Protein AF-A0A924JQ76-F1 (afdb_monomer)

Sequence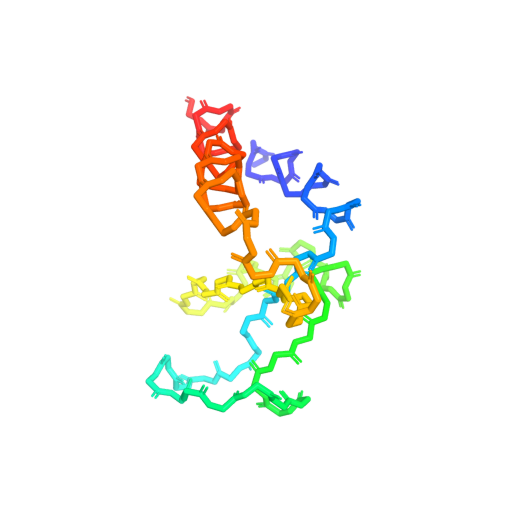 (83 aa):
MQKVEGMRLMEEDEWFLCCNTNEWQHHFREDNYKPLSSFSSEEMHALPFIKLAKKIPLQEWDSLEYFFTTSFKKILQHIASTA

Mean predicted aligned error: 6.18 Å

Solvent-accessible surface area (backbone atoms only — not comparable to full-atom values): 5158 Å² total; per-residue (Å²): 124,57,68,61,65,41,51,64,68,44,47,83,65,68,33,25,32,50,72,45,94,58,87,82,69,82,68,91,42,79,82,30,35,43,56,44,73,79,54,55,74,66,60,62,67,69,46,95,67,90,50,78,48,70,85,75,63,76,90,48,56,92,45,44,68,59,50,50,54,52,53,51,50,50,53,51,51,33,56,60,76,47,110

Foldseek 3Di:
DLLVVLLVVCLVVQKKWFPDLDPPDDDDDPNTIDRSVVDDPVRVVPHPDTDMDHDDDPVCVVCVVVVVVVVVVSVVVSVVSSD

pLDDT: mean 84.45, std 15.71, range [44.94, 97.06]

Nearest PDB structures (foldseek):
  8gzg-assembly1_D  TM=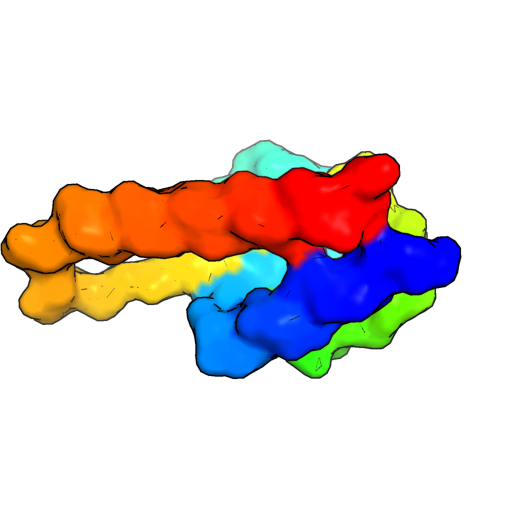2.267E-01  e=8.480E+00  Synechocystis sp. PCC 6803

Structure (mmCIF, N/CA/C/O backbone):
data_AF-A0A924JQ76-F1
#
_entry.id   AF-A0A924JQ76-F1
#
loop_
_atom_site.group_PDB
_atom_site.id
_atom_site.type_symbol
_atom_site.label_atom_id
_atom_site.label_alt_id
_atom_site.label_comp_id
_atom_site.label_asym_id
_atom_site.label_entity_id
_atom_site.label_seq_id
_atom_site.pdbx_PDB_ins_code
_atom_site.Cartn_x
_atom_site.Cartn_y
_atom_site.Cartn_z
_atom_site.occupancy
_atom_site.B_iso_or_equiv
_atom_site.auth_seq_id
_atom_site.auth_comp_id
_atom_site.auth_asym_id
_atom_site.auth_atom_id
_atom_site.pdbx_PDB_model_num
ATOM 1 N N . MET A 1 1 ? 20.049 4.168 -3.203 1.00 45.97 1 MET A N 1
ATOM 2 C CA . MET A 1 1 ? 20.223 3.427 -1.934 1.00 45.97 1 MET A CA 1
ATOM 3 C C . MET A 1 1 ? 19.249 3.867 -0.834 1.00 45.97 1 MET A C 1
ATOM 5 O O . MET A 1 1 ? 18.764 2.990 -0.148 1.00 45.97 1 MET A O 1
ATOM 9 N N . GLN A 1 2 ? 18.874 5.151 -0.697 1.00 44.94 2 GLN A N 1
ATOM 10 C CA . GLN A 1 2 ? 17.916 5.613 0.337 1.00 44.94 2 GLN A CA 1
ATOM 11 C C . GLN A 1 2 ? 16.465 5.096 0.195 1.00 44.94 2 GLN A C 1
ATOM 13 O O . GLN A 1 2 ? 15.845 4.791 1.203 1.00 44.94 2 GLN A O 1
ATOM 18 N N . LYS A 1 3 ? 15.920 4.938 -1.023 1.00 45.81 3 LYS A N 1
ATOM 19 C CA . LYS A 1 3 ? 14.505 4.542 -1.242 1.00 45.81 3 LYS A CA 1
ATOM 20 C C . LYS A 1 3 ? 14.099 3.184 -0.640 1.00 45.81 3 LYS A C 1
ATOM 22 O O . LYS A 1 3 ? 12.929 2.992 -0.333 1.00 45.81 3 LYS A O 1
ATOM 27 N N . VAL A 1 4 ? 15.048 2.262 -0.484 1.00 49.75 4 VAL A N 1
ATOM 28 C CA . VAL A 1 4 ? 14.781 0.859 -0.121 1.00 49.75 4 VAL A CA 1
ATOM 29 C C . VAL A 1 4 ? 14.451 0.708 1.370 1.00 49.75 4 VAL A C 1
ATOM 31 O O . VAL A 1 4 ? 13.584 -0.082 1.732 1.00 49.75 4 VAL A O 1
ATOM 34 N N . GLU A 1 5 ? 15.057 1.527 2.234 1.00 49.16 5 GLU A N 1
ATOM 35 C CA . GLU A 1 5 ? 14.846 1.466 3.689 1.00 49.16 5 GLU A CA 1
ATOM 36 C C . GLU A 1 5 ? 13.419 1.893 4.089 1.00 49.16 5 GLU A C 1
ATOM 38 O O . GLU A 1 5 ? 12.819 1.319 4.996 1.00 49.16 5 GLU A O 1
ATOM 43 N N . GLY A 1 6 ? 12.844 2.874 3.378 1.00 52.72 6 GLY A N 1
ATOM 44 C CA . GLY A 1 6 ? 11.492 3.377 3.638 1.00 52.72 6 GLY A CA 1
ATOM 45 C C . GLY A 1 6 ? 10.381 2.375 3.306 1.00 52.72 6 GLY A C 1
ATOM 46 O O . GLY A 1 6 ? 9.337 2.398 3.947 1.00 52.72 6 GLY A O 1
ATOM 47 N N . MET A 1 7 ? 10.601 1.473 2.344 1.00 55.94 7 MET A N 1
ATOM 48 C CA . MET A 1 7 ? 9.597 0.481 1.931 1.00 55.94 7 MET A CA 1
ATOM 49 C C . MET A 1 7 ? 9.562 -0.750 2.835 1.00 55.94 7 MET A C 1
ATOM 51 O O . MET A 1 7 ? 8.486 -1.308 3.032 1.00 55.94 7 MET A O 1
ATOM 55 N N . ARG A 1 8 ? 10.685 -1.119 3.465 1.00 53.56 8 ARG A N 1
ATOM 56 C CA . ARG A 1 8 ? 10.742 -2.269 4.385 1.00 53.56 8 ARG A CA 1
ATOM 57 C C . ARG A 1 8 ? 9.818 -2.107 5.599 1.00 53.56 8 ARG A C 1
ATOM 59 O O . ARG A 1 8 ? 9.272 -3.078 6.097 1.00 53.56 8 ARG A O 1
ATOM 66 N N . LEU A 1 9 ? 9.592 -0.870 6.044 1.00 52.75 9 LEU A N 1
ATOM 67 C CA . LEU A 1 9 ? 8.660 -0.557 7.133 1.00 52.75 9 LEU A CA 1
ATOM 68 C C . LEU A 1 9 ? 7.178 -0.623 6.711 1.00 52.75 9 LEU A C 1
ATOM 70 O O . LEU A 1 9 ? 6.310 -0.757 7.565 1.00 52.75 9 LEU A O 1
ATOM 74 N N . MET A 1 10 ? 6.872 -0.548 5.410 1.00 59.56 10 MET A N 1
ATOM 75 C CA . MET A 1 10 ? 5.503 -0.704 4.901 1.00 59.56 10 MET A CA 1
ATOM 76 C C . MET A 1 10 ? 5.103 -2.179 4.727 1.00 59.56 10 MET A C 1
ATOM 78 O O . MET A 1 10 ? 3.914 -2.484 4.660 1.00 59.56 10 MET A O 1
ATOM 82 N N . GLU A 1 11 ? 6.057 -3.110 4.651 1.00 56.94 11 GLU A N 1
ATOM 83 C CA . GLU A 1 11 ? 5.768 -4.544 4.493 1.00 56.94 11 GLU A CA 1
ATOM 84 C C . GLU A 1 11 ? 5.035 -5.139 5.706 1.00 56.94 11 GLU A C 1
ATOM 86 O O . GLU A 1 11 ? 4.210 -6.035 5.541 1.00 56.94 11 GLU A O 1
ATOM 91 N N . GLU A 1 12 ? 5.264 -4.594 6.905 1.00 59.12 12 GLU A N 1
ATOM 92 C CA . GLU A 1 12 ? 4.592 -5.007 8.148 1.00 59.12 12 GLU A CA 1
ATOM 93 C C . GLU A 1 12 ? 3.130 -4.520 8.238 1.00 59.12 12 GLU A C 1
ATOM 95 O O . GLU A 1 12 ? 2.372 -4.969 9.093 1.00 59.12 12 GLU A O 1
ATOM 100 N N . ASP A 1 13 ? 2.707 -3.623 7.341 1.00 66.75 13 ASP A N 1
ATOM 101 C CA . ASP A 1 13 ? 1.458 -2.861 7.439 1.00 66.75 13 ASP A CA 1
ATOM 102 C C . ASP A 1 13 ? 0.378 -3.271 6.411 1.00 66.75 13 ASP A C 1
ATOM 104 O O . ASP A 1 13 ? -0.508 -2.476 6.094 1.00 66.75 13 ASP A O 1
ATOM 108 N N . GLU A 1 14 ? 0.414 -4.495 5.877 1.00 84.31 14 GLU A N 1
ATOM 109 C CA . GLU A 1 14 ? -0.583 -5.030 4.919 1.00 84.31 14 GLU A CA 1
ATOM 110 C C . GLU A 1 14 ? -0.839 -4.130 3.687 1.00 84.31 14 GLU A C 1
ATOM 112 O O . GLU A 1 14 ? -1.957 -4.037 3.163 1.00 84.31 14 GLU A O 1
ATOM 117 N N . TRP A 1 15 ? 0.193 -3.432 3.207 1.00 92.19 15 TRP A N 1
ATOM 118 C CA . TRP A 1 15 ? 0.103 -2.654 1.973 1.00 92.19 15 TRP A CA 1
ATOM 119 C C . TRP A 1 15 ? 0.148 -3.555 0.740 1.00 92.19 15 TRP A C 1
ATOM 121 O O . TRP A 1 15 ? 0.787 -4.606 0.719 1.00 92.19 15 TRP A O 1
ATOM 131 N N . PHE A 1 16 ? -0.504 -3.101 -0.323 1.00 94.75 16 PHE A N 1
ATOM 132 C CA . PHE A 1 16 ? -0.516 -3.731 -1.634 1.00 94.75 16 PHE A CA 1
ATOM 133 C C . PHE A 1 16 ? 0.050 -2.773 -2.672 1.00 94.75 16 PHE A C 1
ATOM 135 O O . PHE A 1 16 ? -0.190 -1.565 -2.617 1.00 94.75 16 PHE A O 1
ATOM 142 N N . LEU A 1 17 ? 0.756 -3.333 -3.647 1.00 94.56 17 LEU A N 1
ATOM 143 C CA . LEU A 1 17 ? 1.329 -2.613 -4.772 1.00 94.56 17 LEU A CA 1
ATOM 144 C C . LEU A 1 17 ? 0.636 -3.035 -6.066 1.00 94.56 17 LEU A C 1
ATOM 146 O O . LEU A 1 17 ? 0.361 -4.218 -6.294 1.00 94.56 17 LEU A O 1
ATOM 150 N N . CYS A 1 18 ? 0.334 -2.041 -6.898 1.00 96.31 18 CYS A N 1
ATOM 151 C CA . CYS A 1 18 ? -0.204 -2.253 -8.230 1.00 96.31 18 CYS A CA 1
ATOM 152 C C . CYS A 1 18 ? 0.826 -2.975 -9.106 1.00 96.31 18 CYS A C 1
ATOM 154 O O . CYS A 1 18 ? 1.930 -2.470 -9.295 1.00 96.31 18 CYS A O 1
ATOM 156 N N . CYS A 1 19 ? 0.461 -4.137 -9.645 1.00 94.81 19 CYS A N 1
ATOM 157 C CA . CYS A 1 19 ? 1.297 -4.918 -10.565 1.00 94.81 19 CYS A CA 1
ATOM 158 C C . CYS A 1 19 ? 0.897 -4.747 -12.039 1.00 94.81 19 CYS A C 1
ATOM 160 O O . CYS A 1 19 ? 1.555 -5.302 -12.918 1.00 94.81 19 CYS A O 1
ATOM 162 N N . ASN A 1 20 ? -0.184 -4.013 -12.317 1.00 95.38 20 ASN A N 1
ATOM 163 C CA . ASN A 1 20 ? -0.666 -3.783 -13.674 1.00 95.38 20 ASN A CA 1
ATOM 164 C C . ASN A 1 20 ? 0.137 -2.683 -14.377 1.00 95.38 20 ASN A C 1
ATOM 166 O O . ASN A 1 20 ? 0.625 -1.752 -13.741 1.00 95.38 20 ASN A O 1
ATOM 170 N N . THR A 1 21 ? 0.224 -2.759 -15.703 1.00 93.25 21 THR A N 1
ATOM 171 C CA . THR A 1 21 ? 0.884 -1.746 -16.537 1.00 93.25 21 THR A CA 1
ATOM 172 C C . THR A 1 21 ? -0.011 -0.550 -16.865 1.00 93.25 21 THR A C 1
ATOM 174 O O . THR A 1 21 ? 0.484 0.437 -17.393 1.00 93.25 21 THR A O 1
ATOM 177 N N . ASN A 1 22 ? -1.318 -0.638 -16.599 1.00 94.94 22 ASN A N 1
ATOM 178 C CA . ASN A 1 22 ? -2.284 0.445 -16.767 1.00 94.94 22 ASN A CA 1
ATOM 179 C C . ASN A 1 22 ? -2.739 0.955 -15.389 1.00 94.94 22 ASN A C 1
ATOM 181 O O . ASN A 1 22 ? -3.500 0.288 -14.684 1.00 94.94 22 ASN A O 1
ATOM 185 N N . GLU A 1 23 ? -2.312 2.164 -15.024 1.00 94.19 23 GLU A N 1
ATOM 186 C CA . GLU A 1 23 ? -2.564 2.792 -13.724 1.00 94.19 23 GLU A CA 1
ATOM 187 C C . GLU A 1 23 ? -4.048 3.083 -13.446 1.00 94.19 23 GLU A C 1
ATOM 189 O O . GLU A 1 23 ? -4.441 3.262 -12.287 1.00 94.19 23 GLU A O 1
ATOM 194 N N . TRP A 1 24 ? -4.891 3.081 -14.480 1.00 95.62 24 TRP A N 1
ATOM 195 C CA . TRP A 1 24 ? -6.313 3.421 -14.394 1.00 95.62 24 TRP A CA 1
ATOM 196 C C . TRP A 1 24 ? -7.219 2.221 -14.102 1.00 95.62 24 TRP A C 1
ATOM 198 O O . TRP A 1 24 ? -8.425 2.386 -13.939 1.00 95.62 24 TRP A O 1
ATOM 208 N N . GLN A 1 25 ? -6.673 1.010 -13.966 1.00 95.56 25 GLN A N 1
ATOM 209 C CA . GLN A 1 25 ? -7.462 -0.134 -13.506 1.00 95.56 25 GLN A CA 1
ATOM 210 C C . GLN A 1 25 ? -7.826 0.020 -12.020 1.00 95.56 25 GLN A C 1
ATOM 212 O O . GLN A 1 25 ? -6.961 0.181 -11.149 1.00 95.56 25 GLN A O 1
ATOM 217 N N . HIS A 1 26 ? -9.127 -0.022 -11.718 1.00 92.44 26 HIS A N 1
ATOM 218 C CA . HIS A 1 26 ? -9.665 0.239 -10.375 1.00 92.44 26 HIS A CA 1
ATOM 219 C C . HIS A 1 26 ? -9.976 -1.027 -9.561 1.00 92.44 26 HIS A C 1
ATOM 221 O O . HIS A 1 26 ? -10.217 -0.933 -8.359 1.00 92.44 26 HIS A O 1
ATOM 227 N N . HIS A 1 27 ? -10.001 -2.210 -10.180 1.00 95.62 27 HIS A N 1
ATOM 228 C CA . HIS A 1 27 ? -10.392 -3.437 -9.483 1.00 95.62 27 HIS A CA 1
ATOM 229 C C . HIS A 1 27 ? -9.294 -3.939 -8.539 1.00 95.62 27 HIS A C 1
ATOM 231 O O . HIS A 1 27 ? -8.116 -3.935 -8.877 1.00 95.62 27 HIS A O 1
ATOM 237 N N . PHE A 1 28 ? -9.676 -4.445 -7.368 1.00 94.81 28 PHE A N 1
ATOM 238 C CA . PHE A 1 28 ? -8.736 -5.035 -6.416 1.00 94.81 28 PHE A CA 1
ATOM 239 C C . PHE A 1 28 ? -8.691 -6.561 -6.585 1.00 94.81 28 PHE A C 1
ATOM 241 O O . PHE A 1 28 ? -9.390 -7.297 -5.891 1.00 94.81 28 PHE A O 1
ATOM 248 N N . ARG A 1 29 ? -7.919 -7.039 -7.563 1.00 95.88 29 ARG A N 1
ATOM 249 C CA . ARG A 1 29 ? -7.739 -8.467 -7.888 1.00 95.88 29 ARG A CA 1
ATOM 250 C C . ARG A 1 29 ? -6.255 -8.771 -8.099 1.00 95.88 29 ARG A C 1
ATOM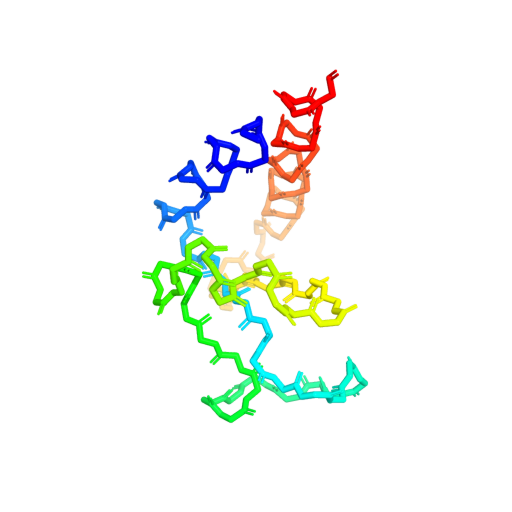 252 O O . ARG A 1 29 ? -5.464 -7.843 -8.215 1.00 95.88 29 ARG A O 1
ATOM 259 N N . GLU A 1 30 ?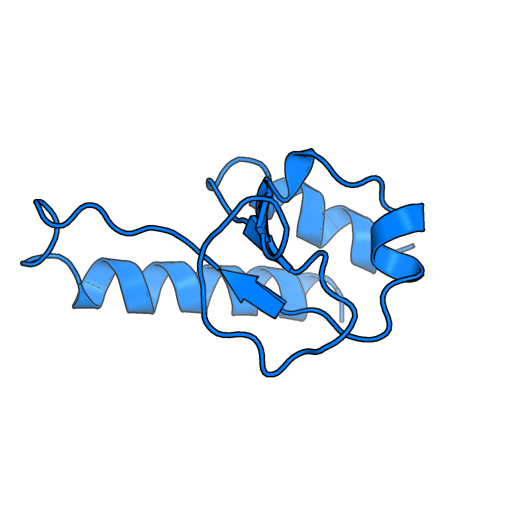 -5.886 -10.046 -8.146 1.00 94.75 30 GLU A N 1
ATOM 260 C CA . GLU A 1 30 ? -4.486 -10.511 -8.197 1.00 94.75 30 GLU A CA 1
ATOM 261 C C . GLU A 1 30 ? -3.717 -10.080 -9.459 1.00 94.75 30 GLU A C 1
ATOM 263 O O . GLU A 1 30 ? -2.491 -9.969 -9.439 1.00 94.75 30 GLU A O 1
ATOM 268 N N . ASP A 1 31 ? -4.441 -9.809 -10.546 1.00 95.44 31 ASP A N 1
ATOM 269 C CA . ASP A 1 31 ? -3.935 -9.262 -11.809 1.00 95.44 31 ASP A CA 1
ATOM 270 C C . ASP A 1 31 ? -3.753 -7.731 -11.784 1.00 95.44 31 ASP A C 1
ATOM 272 O O . ASP A 1 31 ? -3.281 -7.143 -12.759 1.00 95.44 31 ASP A O 1
ATOM 276 N N . ASN A 1 32 ? -4.122 -7.075 -10.678 1.00 97.06 32 ASN A N 1
ATOM 277 C CA . ASN A 1 32 ? -3.942 -5.637 -10.486 1.00 97.06 32 ASN A CA 1
ATOM 278 C C . ASN A 1 32 ? -3.187 -5.277 -9.203 1.00 97.06 32 ASN A C 1
ATOM 280 O O . ASN A 1 32 ? -2.441 -4.308 -9.211 1.00 97.06 32 ASN A O 1
ATOM 284 N N . TYR A 1 33 ? -3.324 -6.047 -8.121 1.00 96.88 33 TYR A N 1
ATOM 285 C CA . TYR A 1 33 ? -2.679 -5.790 -6.834 1.00 96.88 33 TYR A CA 1
ATOM 286 C C . TYR A 1 33 ? -2.118 -7.063 -6.208 1.00 96.88 33 TYR A C 1
ATOM 288 O O . TYR A 1 33 ? -2.797 -8.088 -6.134 1.00 96.88 33 TYR A O 1
ATOM 296 N N . LYS A 1 34 ? -0.905 -6.956 -5.662 1.00 95.25 34 LYS A N 1
ATOM 297 C CA . LYS A 1 34 ? -0.265 -7.989 -4.837 1.00 95.25 34 LYS A CA 1
ATOM 298 C C . LYS A 1 34 ? 0.284 -7.374 -3.544 1.00 95.25 34 LYS A C 1
ATOM 300 O O . LYS A 1 34 ? 0.498 -6.160 -3.520 1.00 95.25 34 LYS A O 1
ATOM 305 N N . PRO A 1 35 ? 0.484 -8.156 -2.467 1.00 93.88 35 PRO A N 1
ATOM 306 C CA . PRO A 1 35 ? 1.109 -7.653 -1.243 1.00 93.88 35 PRO A CA 1
ATOM 307 C C . PRO A 1 35 ? 2.438 -6.962 -1.554 1.00 93.88 35 PRO A C 1
ATOM 309 O O . PRO A 1 35 ? 3.205 -7.467 -2.372 1.00 93.88 35 PRO A O 1
ATOM 312 N N . LEU A 1 36 ? 2.728 -5.827 -0.920 1.00 92.06 36 LEU A N 1
ATOM 313 C CA . LEU A 1 36 ? 3.970 -5.083 -1.154 1.00 92.06 36 LEU A CA 1
ATOM 314 C C . LEU A 1 36 ? 5.207 -5.954 -0.879 1.00 92.06 36 LEU A C 1
ATOM 316 O O . LEU A 1 36 ? 6.143 -5.944 -1.667 1.00 92.06 36 LEU A O 1
ATOM 320 N N . SER A 1 37 ? 5.139 -6.795 0.155 1.00 90.62 37 SER A N 1
ATOM 321 C CA . SER A 1 37 ? 6.170 -7.778 0.516 1.00 90.62 37 SER A CA 1
ATOM 322 C C . SER A 1 37 ? 6.417 -8.871 -0.531 1.00 90.62 37 SER A C 1
ATOM 324 O O . SER A 1 37 ? 7.352 -9.653 -0.390 1.00 90.62 37 SER A O 1
ATOM 326 N N . SER A 1 38 ? 5.588 -8.963 -1.578 1.00 92.62 38 SER A N 1
ATOM 327 C CA . SER A 1 38 ? 5.804 -9.909 -2.680 1.00 92.62 38 SER A CA 1
ATOM 328 C C . SER A 1 38 ? 6.726 -9.377 -3.779 1.00 92.62 38 SER A C 1
ATOM 330 O O . SER A 1 38 ? 6.995 -10.112 -4.726 1.00 92.62 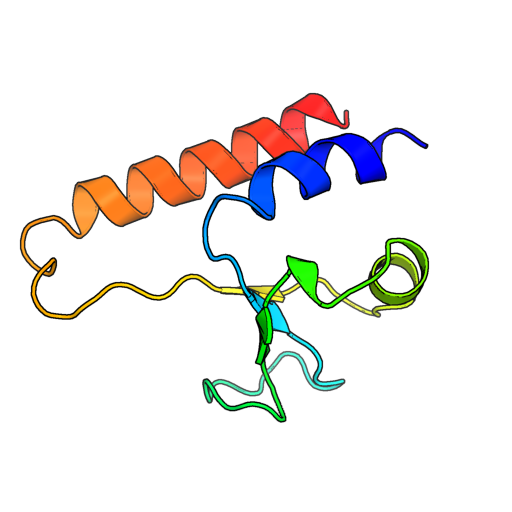38 SER A O 1
ATOM 332 N N . PHE A 1 39 ? 7.198 -8.131 -3.671 1.00 91.12 39 PHE A N 1
ATOM 333 C CA . PHE A 1 39 ? 8.073 -7.511 -4.658 1.00 91.12 39 PHE A CA 1
ATOM 334 C C . PHE A 1 39 ? 9.480 -7.314 -4.098 1.00 91.12 39 PHE A C 1
ATOM 336 O O . PHE A 1 39 ? 9.674 -6.797 -3.000 1.00 91.12 39 PHE A O 1
ATOM 343 N N . SER A 1 40 ? 10.483 -7.657 -4.895 1.00 91.19 40 SER A N 1
ATOM 344 C CA . SER A 1 40 ? 11.862 -7.254 -4.641 1.00 91.19 40 SER A C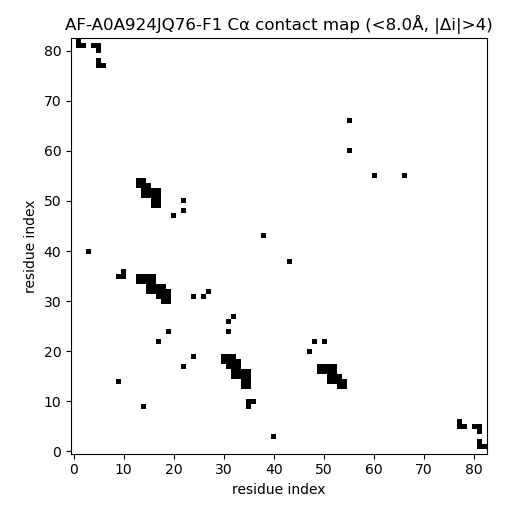A 1
ATOM 345 C C . SER A 1 40 ? 12.066 -5.763 -4.923 1.00 91.19 40 SER A C 1
ATOM 347 O O . SER A 1 40 ? 11.348 -5.138 -5.707 1.00 91.19 40 SER A O 1
ATOM 349 N N . SER A 1 41 ? 13.117 -5.179 -4.341 1.00 86.81 41 SER A N 1
ATOM 350 C CA . SER A 1 41 ? 13.485 -3.785 -4.624 1.00 86.81 41 SER A CA 1
ATOM 351 C C . SER A 1 41 ? 13.706 -3.524 -6.117 1.00 86.81 41 SER A C 1
ATOM 353 O O . SER A 1 41 ? 13.403 -2.431 -6.589 1.00 86.81 41 SER A O 1
ATOM 355 N N . GLU A 1 42 ? 14.242 -4.497 -6.853 1.00 91.50 42 GLU A N 1
ATOM 356 C CA . GLU A 1 42 ? 14.552 -4.365 -8.277 1.00 91.50 42 GLU A CA 1
ATOM 357 C C . GLU A 1 42 ? 13.278 -4.347 -9.131 1.00 91.50 42 GLU A C 1
ATOM 359 O O . GLU A 1 42 ? 13.115 -3.460 -9.969 1.00 91.50 42 GLU A O 1
ATOM 364 N N . GLU A 1 43 ? 12.320 -5.232 -8.838 1.00 92.19 43 GLU A N 1
ATOM 365 C CA . GLU A 1 43 ? 11.000 -5.228 -9.482 1.00 92.19 43 GLU A CA 1
ATOM 366 C C . GLU A 1 43 ? 10.263 -3.910 -9.244 1.00 92.19 43 GLU A C 1
ATOM 368 O O . GLU A 1 43 ? 9.703 -3.340 -10.177 1.00 92.19 43 GLU A O 1
ATOM 373 N N . MET A 1 44 ? 10.311 -3.378 -8.019 1.00 90.44 44 MET A N 1
ATOM 374 C CA . MET A 1 44 ? 9.662 -2.105 -7.692 1.00 90.44 44 MET A CA 1
ATOM 375 C C . MET A 1 44 ? 10.318 -0.918 -8.400 1.00 90.44 44 MET A C 1
ATOM 377 O O . MET A 1 44 ? 9.624 0.007 -8.819 1.00 90.44 44 MET A O 1
ATOM 381 N N . HIS A 1 45 ? 11.643 -0.936 -8.570 1.00 89.06 45 HIS A N 1
ATOM 382 C CA . HIS A 1 45 ? 12.364 0.091 -9.325 1.00 89.06 45 HIS A CA 1
ATOM 383 C C . HIS A 1 45 ? 12.084 0.050 -10.830 1.00 89.06 45 HIS A C 1
ATOM 385 O O . HIS A 1 45 ? 12.200 1.085 -11.485 1.00 89.06 45 HIS A O 1
ATOM 391 N N . ALA A 1 46 ? 11.711 -1.112 -11.364 1.00 90.38 46 ALA A N 1
ATOM 392 C CA . ALA A 1 46 ? 11.361 -1.278 -12.769 1.00 90.38 46 ALA A CA 1
ATOM 393 C C . ALA A 1 46 ? 9.927 -0.824 -13.101 1.00 90.38 46 ALA A C 1
ATOM 395 O O . ALA A 1 46 ? 9.581 -0.717 -14.279 1.00 90.38 46 ALA A O 1
ATOM 396 N N . LEU A 1 47 ? 9.084 -0.555 -12.096 1.00 90.44 47 LEU A N 1
ATOM 397 C CA . LEU A 1 47 ? 7.708 -0.128 -12.332 1.00 90.44 47 LEU A CA 1
ATOM 398 C C . LEU A 1 47 ? 7.650 1.290 -12.930 1.00 90.44 47 LEU A C 1
ATOM 400 O O . LEU A 1 47 ? 8.321 2.200 -12.436 1.00 90.44 47 LEU A O 1
ATOM 404 N N . PRO A 1 48 ? 6.793 1.523 -13.942 1.00 91.81 48 PRO A N 1
ATOM 405 C CA . PRO A 1 48 ? 6.633 2.844 -14.554 1.00 91.81 48 PRO A CA 1
ATOM 406 C C . PRO A 1 48 ? 5.962 3.859 -13.616 1.00 91.81 48 PRO A C 1
ATOM 408 O O . PRO A 1 48 ? 6.113 5.067 -13.790 1.00 91.81 48 PRO A O 1
ATOM 411 N N . PHE A 1 49 ? 5.219 3.378 -12.620 1.00 93.12 49 PHE A N 1
ATOM 412 C CA . PHE A 1 49 ? 4.566 4.178 -11.593 1.00 93.12 49 PHE A CA 1
ATOM 413 C C . PHE A 1 49 ? 4.392 3.352 -10.317 1.00 93.12 49 PHE A C 1
ATOM 415 O O . PHE A 1 49 ? 4.414 2.123 -10.342 1.00 93.12 49 PHE A O 1
ATOM 422 N N . ILE A 1 50 ? 4.161 4.036 -9.197 1.00 91.44 50 ILE A N 1
ATOM 423 C CA . ILE A 1 50 ? 3.832 3.405 -7.918 1.00 91.44 50 ILE A CA 1
ATOM 424 C C . ILE A 1 50 ? 2.391 3.757 -7.562 1.00 91.44 50 ILE A C 1
ATOM 426 O O . ILE A 1 50 ? 2.048 4.929 -7.411 1.00 91.44 50 ILE A O 1
ATOM 430 N N . LYS A 1 51 ? 1.551 2.734 -7.401 1.00 94.25 51 LYS A N 1
ATOM 431 C CA . LYS A 1 51 ? 0.176 2.866 -6.909 1.00 94.25 51 LYS A CA 1
ATOM 432 C C . LYS A 1 51 ? -0.017 1.898 -5.750 1.00 94.25 51 LYS A C 1
ATOM 434 O O . LYS A 1 51 ? 0.012 0.683 -5.938 1.00 94.25 51 LYS A O 1
ATOM 439 N N . LEU A 1 52 ? -0.185 2.457 -4.557 1.00 93.06 52 LEU A N 1
ATOM 440 C CA . LEU A 1 52 ? -0.368 1.709 -3.317 1.00 93.06 52 LEU A CA 1
ATOM 441 C C . LEU A 1 52 ? -1.850 1.570 -2.984 1.00 93.06 52 LEU A C 1
ATOM 443 O O . LEU A 1 52 ? -2.665 2.426 -3.333 1.00 93.06 52 LEU A O 1
ATOM 447 N N . ALA A 1 53 ? -2.191 0.503 -2.276 1.00 93.75 53 ALA A N 1
ATOM 448 C CA . ALA A 1 53 ? -3.514 0.315 -1.713 1.00 93.75 53 ALA A CA 1
ATOM 449 C C . ALA A 1 53 ? -3.432 -0.398 -0.362 1.00 93.75 53 ALA A C 1
ATOM 451 O O . ALA A 1 53 ? -2.514 -1.172 -0.106 1.00 93.75 53 ALA A O 1
ATOM 452 N N . LYS A 1 54 ? -4.416 -0.143 0.496 1.00 92.00 54 LYS A N 1
ATOM 453 C CA . LYS A 1 54 ? -4.580 -0.804 1.790 1.00 92.00 54 LYS A CA 1
ATOM 454 C C . LYS A 1 54 ? -6.049 -1.159 1.951 1.00 92.00 54 LYS A C 1
ATOM 456 O O . LYS A 1 54 ? -6.916 -0.350 1.615 1.00 92.00 54 LYS A O 1
ATOM 461 N N . LYS A 1 55 ? -6.333 -2.375 2.409 1.00 90.19 55 LYS A N 1
ATOM 462 C CA . LYS A 1 55 ? -7.709 -2.805 2.674 1.00 90.19 55 LYS A CA 1
ATOM 463 C C . LYS A 1 55 ? -8.148 -2.285 4.038 1.00 90.19 55 LYS A C 1
ATOM 465 O O . LYS A 1 55 ? -7.358 -2.282 4.974 1.00 90.19 55 LYS A O 1
ATOM 470 N N . ILE A 1 56 ? -9.412 -1.893 4.133 1.00 88.44 56 ILE A N 1
ATOM 471 C CA . ILE A 1 56 ? -10.096 -1.659 5.403 1.00 88.44 56 ILE 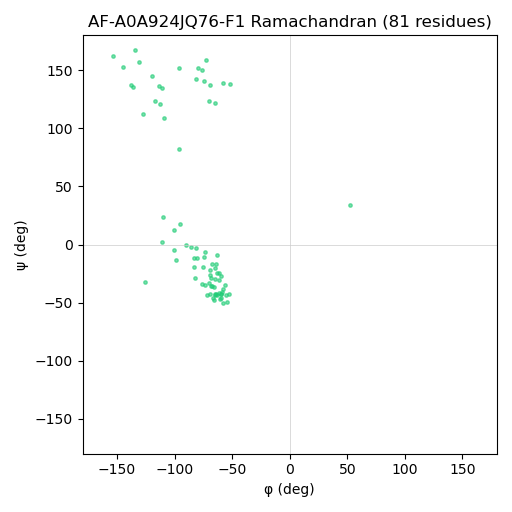A CA 1
ATOM 472 C C . ILE A 1 56 ? -11.248 -2.664 5.511 1.00 88.44 56 ILE A C 1
ATOM 474 O O . ILE A 1 56 ? -12.076 -2.728 4.593 1.00 88.44 56 ILE A O 1
ATOM 478 N N . PRO A 1 57 ? -11.303 -3.489 6.569 1.00 88.19 57 PRO A N 1
ATOM 479 C CA . PRO A 1 57 ? -12.471 -4.313 6.844 1.00 88.19 57 PRO A CA 1
ATOM 480 C C . PRO A 1 57 ? -13.715 -3.437 7.011 1.00 88.19 57 PRO A C 1
ATOM 482 O O . PRO A 1 57 ? -13.668 -2.398 7.664 1.00 88.19 57 PRO A O 1
ATOM 485 N N . LEU A 1 58 ? -14.855 -3.858 6.456 1.00 90.06 58 LEU A N 1
ATOM 486 C CA . LEU A 1 58 ? -16.106 -3.095 6.582 1.00 90.06 58 LEU A CA 1
ATOM 487 C C . LEU A 1 58 ? -16.561 -2.944 8.041 1.00 90.06 58 LEU A C 1
ATOM 489 O O . LEU A 1 58 ? -17.257 -1.994 8.373 1.00 90.06 58 LEU A O 1
ATOM 493 N N . GLN A 1 59 ? -16.153 -3.860 8.916 1.00 94.06 59 GLN A N 1
ATOM 494 C CA . GLN A 1 59 ? -16.412 -3.811 10.354 1.00 94.06 59 GLN A CA 1
ATOM 495 C C . GLN A 1 59 ? -15.718 -2.624 11.036 1.00 94.06 59 GLN A C 1
ATOM 497 O O . GLN A 1 59 ? -16.133 -2.218 1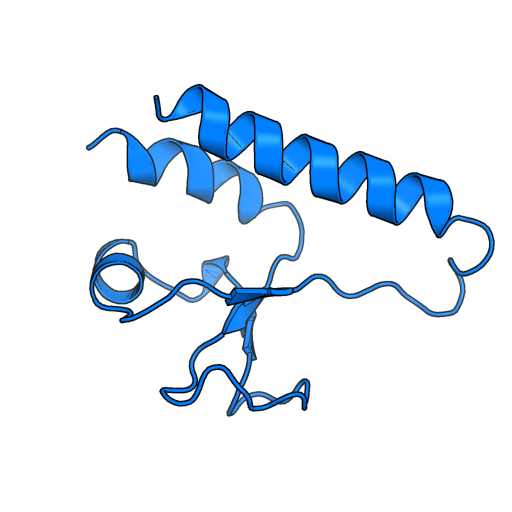2.114 1.00 94.06 59 GLN A O 1
ATOM 502 N N . GLU A 1 60 ? -14.689 -2.054 10.407 1.00 90.44 60 GLU A N 1
ATOM 503 C CA . GLU A 1 60 ? -13.952 -0.890 10.903 1.00 90.44 60 GLU A CA 1
ATOM 504 C C . GLU A 1 60 ? -14.467 0.429 10.307 1.00 90.44 60 GLU A C 1
ATOM 506 O O . GLU A 1 60 ? -13.781 1.448 10.368 1.00 90.44 60 GLU A O 1
ATOM 511 N N . TRP A 1 61 ? -15.678 0.435 9.737 1.00 91.50 61 TRP A N 1
ATOM 512 C CA . TRP A 1 61 ? -16.275 1.616 9.106 1.00 91.50 61 TRP A CA 1
ATOM 513 C C . TRP A 1 61 ? -16.289 2.847 10.023 1.00 91.50 61 TRP A C 1
ATOM 515 O O . TRP A 1 61 ? -15.923 3.945 9.603 1.00 91.50 61 TRP A O 1
ATOM 525 N N . ASP A 1 62 ? -16.632 2.663 11.296 1.00 95.75 62 ASP A N 1
ATOM 526 C CA . ASP A 1 62 ? -16.691 3.761 12.269 1.00 95.75 62 ASP A CA 1
ATOM 527 C C . ASP A 1 62 ? -15.304 4.355 12.585 1.00 95.75 62 ASP A C 1
ATOM 529 O O . ASP A 1 62 ? -15.197 5.483 13.063 1.00 95.75 62 ASP A O 1
ATOM 533 N N . SER A 1 63 ? -14.231 3.630 12.256 1.00 92.88 63 SER A N 1
ATOM 534 C CA . SER A 1 63 ? -12.835 4.035 12.448 1.00 92.88 63 SER A CA 1
ATOM 535 C C . SER A 1 63 ? -12.180 4.563 11.165 1.00 92.88 63 SER A C 1
ATOM 537 O O . SER A 1 63 ? -10.959 4.739 11.127 1.00 92.88 63 SER A O 1
ATOM 539 N N . LEU A 1 64 ? -12.957 4.841 10.108 1.00 93.50 64 LEU A N 1
ATOM 540 C CA . LEU A 1 64 ? -12.434 5.270 8.805 1.00 93.50 64 LEU A CA 1
ATOM 541 C C . LEU A 1 64 ? -11.533 6.504 8.888 1.00 93.50 64 LEU A C 1
ATOM 543 O O . LEU A 1 64 ? -10.474 6.533 8.264 1.00 93.50 64 LEU A O 1
ATOM 547 N N . GLU A 1 65 ? -11.919 7.519 9.663 1.00 95.00 65 GLU A N 1
ATOM 548 C CA . GLU A 1 65 ? -11.117 8.739 9.811 1.00 95.00 65 GLU A CA 1
ATOM 549 C C . GLU A 1 65 ? -9.726 8.424 10.377 1.00 95.00 65 GLU A C 1
ATOM 551 O O . GLU A 1 65 ? -8.704 8.863 9.839 1.00 95.00 65 GLU A O 1
ATOM 556 N N . TYR A 1 66 ? -9.675 7.601 11.426 1.00 93.06 66 TYR A N 1
ATOM 557 C CA . TYR A 1 66 ? -8.423 7.155 12.023 1.00 93.06 66 TYR A CA 1
ATOM 558 C C . TYR A 1 66 ? -7.594 6.319 11.041 1.00 93.06 66 TYR A C 1
ATOM 560 O O . TYR A 1 66 ? -6.386 6.538 10.906 1.00 93.06 66 TYR A O 1
ATOM 568 N N . PHE A 1 67 ? -8.236 5.402 10.311 1.00 92.31 67 PHE A N 1
ATOM 569 C CA . PHE A 1 67 ? -7.585 4.594 9.284 1.00 92.31 67 PHE A CA 1
ATOM 570 C C . PHE A 1 67 ? -6.936 5.466 8.203 1.00 92.31 67 PHE A C 1
ATOM 572 O O . PHE A 1 67 ? -5.751 5.290 7.905 1.00 92.31 67 PHE A O 1
ATOM 579 N N . PHE A 1 68 ? -7.669 6.432 7.639 1.00 92.12 68 PHE A N 1
ATOM 580 C CA . PHE A 1 68 ? -7.157 7.295 6.574 1.00 92.12 68 PHE A CA 1
ATOM 581 C C . PHE A 1 68 ? -6.027 8.196 7.060 1.00 92.12 68 PHE A C 1
ATOM 583 O O . PHE A 1 68 ? -4.974 8.256 6.423 1.00 92.12 68 PHE A O 1
ATOM 590 N N . THR A 1 69 ? -6.211 8.866 8.198 1.00 94.69 69 THR A N 1
ATOM 591 C CA . THR A 1 69 ? -5.211 9.798 8.742 1.00 94.69 69 THR A CA 1
ATOM 592 C C . THR A 1 69 ? -3.923 9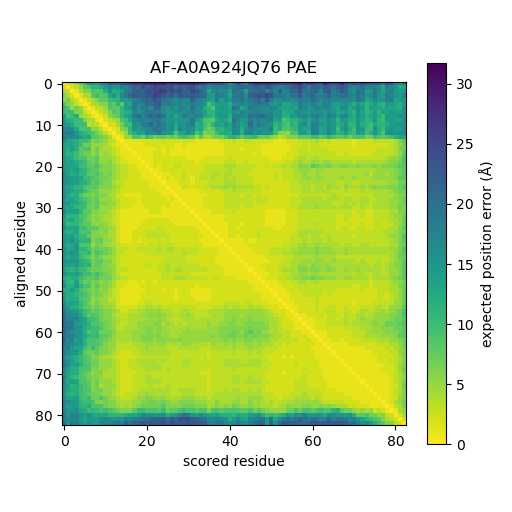.080 9.131 1.00 94.69 69 THR A C 1
ATOM 594 O O . THR A 1 69 ? -2.833 9.533 8.774 1.00 94.69 69 THR A O 1
ATOM 597 N N . THR A 1 70 ? -4.027 7.922 9.785 1.00 91.62 70 THR A N 1
ATOM 598 C CA . THR A 1 70 ? -2.866 7.113 10.176 1.00 91.62 70 THR A CA 1
ATOM 599 C C . THR A 1 70 ? -2.154 6.552 8.948 1.00 91.62 70 THR A C 1
ATOM 601 O O . THR A 1 70 ? -0.934 6.674 8.841 1.00 91.62 70 THR A O 1
ATOM 604 N N . SER A 1 71 ? -2.894 5.996 7.985 1.00 91.19 71 SER A N 1
ATOM 605 C CA . SER A 1 71 ? -2.305 5.433 6.763 1.00 91.19 71 SER A CA 1
ATOM 606 C C . SER A 1 71 ? -1.610 6.503 5.921 1.00 91.19 71 SER A C 1
ATOM 608 O O . SER A 1 71 ? -0.488 6.297 5.462 1.00 91.19 71 SER A O 1
ATOM 610 N N . PHE A 1 72 ? -2.225 7.679 5.771 1.00 91.25 72 PHE A N 1
ATOM 611 C CA . PHE A 1 72 ? -1.619 8.797 5.053 1.00 91.25 72 PHE A CA 1
ATOM 612 C C . PHE A 1 72 ? -0.368 9.327 5.763 1.00 91.25 72 PHE A C 1
ATOM 614 O O . PHE A 1 72 ? 0.660 9.553 5.125 1.00 91.25 72 PHE A O 1
ATOM 621 N N . LYS A 1 73 ? -0.409 9.455 7.096 1.00 91.31 73 LYS A N 1
ATOM 622 C CA . LYS A 1 73 ? 0.757 9.863 7.889 1.00 91.31 73 LYS A CA 1
ATOM 623 C C . LYS A 1 73 ? 1.934 8.902 7.707 1.00 91.31 73 LYS A C 1
ATOM 625 O O . LYS A 1 73 ? 3.058 9.372 7.557 1.00 91.31 73 LYS A O 1
ATOM 630 N N . LYS A 1 74 ? 1.681 7.590 7.663 1.00 87.88 74 LYS A N 1
ATOM 631 C CA . LYS A 1 74 ? 2.719 6.584 7.387 1.00 87.88 74 LYS A CA 1
ATOM 632 C C . LYS A 1 74 ? 3.354 6.795 6.013 1.00 87.88 74 LYS A C 1
ATOM 634 O O . LYS A 1 74 ? 4.575 6.862 5.917 1.00 87.88 74 LYS A O 1
ATOM 639 N N . ILE A 1 75 ? 2.547 7.006 4.966 1.00 88.25 75 ILE A N 1
ATOM 640 C CA . ILE A 1 75 ? 3.065 7.330 3.623 1.00 88.25 75 ILE A CA 1
ATOM 641 C C . ILE A 1 75 ? 4.000 8.547 3.682 1.00 88.25 75 ILE A C 1
ATOM 643 O O . ILE A 1 75 ? 5.122 8.482 3.181 1.00 88.25 75 ILE A O 1
ATOM 647 N N . LEU A 1 76 ? 3.574 9.635 4.333 1.00 89.38 76 LEU A N 1
ATOM 648 C CA . LEU A 1 76 ? 4.396 10.841 4.462 1.00 89.38 76 LEU A CA 1
ATOM 649 C C . LEU A 1 76 ? 5.706 10.588 5.211 1.00 89.38 76 LEU A C 1
ATOM 651 O O . LEU A 1 76 ? 6.743 11.089 4.790 1.00 89.38 76 LEU A O 1
ATOM 655 N N . GLN A 1 77 ? 5.677 9.810 6.295 1.00 85.69 77 GLN A N 1
ATOM 656 C CA . GLN A 1 77 ? 6.876 9.473 7.066 1.00 85.69 77 GLN A CA 1
ATOM 657 C C . GLN A 1 77 ? 7.911 8.737 6.210 1.00 85.69 77 GLN A C 1
ATOM 659 O O . GLN A 1 77 ? 9.088 9.083 6.266 1.00 85.69 77 GLN A O 1
ATOM 664 N N . HIS A 1 78 ? 7.478 7.788 5.379 1.00 79.31 78 HIS A N 1
ATOM 665 C CA . HIS A 1 78 ? 8.378 7.023 4.512 1.00 79.31 78 HIS A CA 1
ATOM 666 C C . HIS A 1 78 ? 8.917 7.827 3.322 1.00 79.31 78 HIS A C 1
ATOM 668 O O . HIS A 1 78 ? 10.070 7.648 2.925 1.00 79.31 78 HIS A O 1
ATOM 674 N N . ILE A 1 79 ? 8.116 8.739 2.763 1.00 81.25 79 ILE A N 1
ATOM 675 C CA . ILE A 1 79 ? 8.587 9.662 1.719 1.00 81.25 79 ILE A CA 1
ATOM 676 C C . ILE A 1 79 ? 9.581 10.669 2.316 1.00 81.25 79 ILE A C 1
ATOM 678 O O . ILE A 1 79 ? 10.625 10.929 1.727 1.00 81.25 79 ILE A O 1
ATOM 682 N N . ALA A 1 80 ? 9.293 11.212 3.501 1.00 76.19 80 ALA A N 1
ATOM 683 C CA . ALA A 1 80 ? 10.147 12.203 4.150 1.00 76.19 80 ALA A CA 1
ATOM 684 C C . ALA A 1 80 ? 11.468 11.612 4.665 1.00 76.19 80 ALA A C 1
ATOM 686 O O . ALA A 1 80 ? 12.482 12.294 4.634 1.00 76.19 80 ALA A O 1
ATOM 687 N N . SER A 1 81 ? 11.486 10.348 5.105 1.00 64.25 81 SER A N 1
ATOM 688 C CA . SER A 1 81 ? 12.712 9.672 5.554 1.00 64.25 81 SER A CA 1
ATOM 689 C C . SER A 1 81 ? 13.657 9.275 4.415 1.00 64.25 81 SER A C 1
ATOM 691 O O . SER A 1 81 ? 14.736 8.746 4.672 1.00 64.25 81 SER A O 1
ATOM 693 N N . THR A 1 82 ? 13.233 9.449 3.160 1.00 54.97 82 THR A N 1
ATOM 694 C CA . THR A 1 82 ? 14.021 9.120 1.964 1.00 54.97 82 THR A CA 1
ATOM 695 C C . THR A 1 82 ? 14.479 10.350 1.173 1.00 54.97 82 THR A C 1
ATOM 697 O O . THR A 1 82 ? 15.142 10.174 0.147 1.00 54.97 82 THR A O 1
ATOM 700 N N . ALA A 1 83 ? 14.169 11.557 1.666 1.00 45.94 83 ALA A N 1
ATOM 701 C CA . ALA A 1 83 ? 14.710 12.844 1.218 1.00 45.94 83 ALA A CA 1
ATOM 702 C C . ALA A 1 83 ? 15.951 13.232 2.039 1.00 45.94 83 ALA A C 1
ATOM 704 O O . ALA A 1 83 ? 16.878 13.817 1.438 1.00 45.94 83 ALA A O 1
#

Radius of gyration: 13.39 Å; Cα contacts (8 Å, |Δi|>4): 64; chains: 1; bounding box: 37×23×29 Å

Secondary structure (DSSP, 8-state):
-THHHHHHTTGGGTEEEE--S-TT----STTTEEEGGGS-HHHHHT-SS--EEE---GGGGGGHHHHHHHHHHHHHHHHHTT-